Protein AF-A0A2H5XQM0-F1 (afdb_monomer_lite)

Sequence (164 aa):
MVNYDRLIVSHNEKFFNDANIVGIYPIQNFANEIFTIVLNASFNMIYWELFGISNLGEGAIKQNPIYFKNFMIFDISKLNHKERTSITEIFNKISKREINSIFTELGFDPSKPIGDQEPNPLPDRKALDDIVFDALGLTEEERKEVYWAVAELVKTRLEKARSV

Radius of gyration: 15.84 Å; chains: 1; bounding box: 42×35×46 Å

Foldseek 3Di:
DDQFWQDAQDQDDDDDDDPQDDDDDDPDPPPDPLQRLQCSALLVLLLQLVQWDQPPFQLDTGDDPVSVVVGDGQDCVLDDPVLSVQSVVLVVVVVPDDTGGLCQQQVHDLVDQLVVDFTDGDPSNCSSNVSRCVSVVDDPVVSRVSSSSSSVSSSVSNVVSVVD

pLDDT: mean 90.15, std 8.44, range [55.47, 98.31]

Secondary structure (DSSP, 8-state):
-BSSBPP-----SSSPPPTTS-----SSTT-SHHHHHHTTSHHHHHHHHHHSB--SSTT-BB--HHHHTTPPPP-GGG--HHHHHHHHHHHHHHTTSPPPBHHHHHT--TTS-STTS-----HHHHHHHHHHHHHHT--HHHHHHHHHHHHHHHHHHHHHHH--

Structure (mmCIF, N/CA/C/O backbone):
data_AF-A0A2H5XQM0-F1
#
_entry.id   AF-A0A2H5XQM0-F1
#
loop_
_atom_site.group_PDB
_atom_site.id
_atom_site.type_symbol
_atom_site.label_atom_id
_atom_site.label_alt_id
_atom_site.label_comp_id
_atom_site.label_asym_id
_atom_site.label_entity_id
_atom_site.label_seq_id
_atom_site.pdbx_PDB_ins_code
_atom_site.Cartn_x
_atom_site.Cartn_y
_atom_site.Cartn_z
_atom_site.occupancy
_atom_site.B_iso_or_equiv
_atom_site.auth_seq_id
_atom_site.auth_comp_id
_atom_site.auth_asym_id
_atom_site.auth_atom_id
_atom_si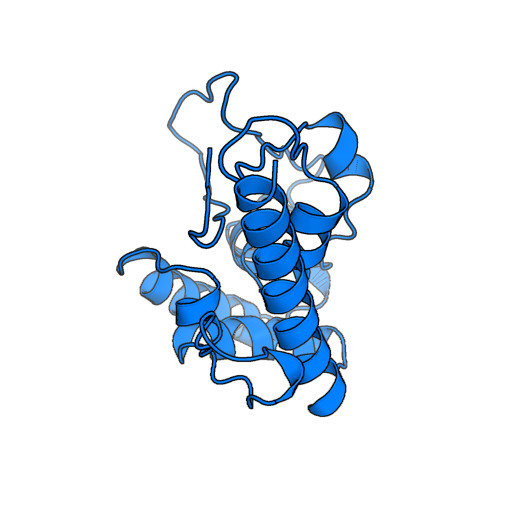te.pdbx_PDB_model_num
ATOM 1 N N . MET A 1 1 ? 2.389 12.367 10.183 1.00 55.47 1 MET A N 1
ATOM 2 C CA . MET A 1 1 ? 1.493 11.602 11.073 1.00 55.47 1 MET A CA 1
ATOM 3 C C . MET A 1 1 ? 0.254 11.319 10.258 1.00 55.47 1 MET A C 1
ATOM 5 O O . MET A 1 1 ? -0.254 12.264 9.671 1.00 55.47 1 MET A O 1
ATOM 9 N N . VAL A 1 2 ? -0.131 10.057 10.100 1.00 59.94 2 VAL A N 1
ATOM 10 C CA . VAL A 1 2 ? -1.237 9.684 9.211 1.00 59.94 2 VAL A CA 1
ATOM 11 C C . VAL A 1 2 ? -2.201 8.815 9.996 1.00 59.94 2 VAL A C 1
ATOM 13 O O . VAL A 1 2 ? -1.791 7.792 10.543 1.00 59.94 2 VAL A O 1
ATOM 16 N N . ASN A 1 3 ? -3.454 9.259 10.087 1.00 70.06 3 ASN A N 1
ATOM 17 C CA . ASN A 1 3 ? -4.466 8.582 10.892 1.00 70.06 3 ASN A CA 1
ATOM 18 C C . ASN A 1 3 ? -5.184 7.512 10.057 1.00 70.06 3 ASN A C 1
ATOM 20 O O . ASN A 1 3 ? -5.335 6.388 10.525 1.00 70.06 3 ASN A O 1
ATOM 24 N N . TYR A 1 4 ? -5.546 7.806 8.804 1.00 80.88 4 TYR A N 1
ATOM 25 C CA . TYR A 1 4 ? -6.212 6.841 7.913 1.00 80.88 4 TYR A CA 1
ATOM 26 C C . TYR A 1 4 ? -5.886 6.998 6.419 1.00 80.88 4 TYR A C 1
ATOM 28 O O . TYR A 1 4 ? -6.315 6.154 5.629 1.00 80.88 4 TYR A O 1
ATOM 36 N N . ASP A 1 5 ? -5.148 8.036 6.013 1.00 88.06 5 ASP A N 1
ATOM 37 C CA . ASP A 1 5 ? -4.730 8.182 4.615 1.00 88.06 5 ASP A CA 1
ATOM 38 C C . ASP A 1 5 ? -3.763 7.070 4.221 1.00 88.06 5 ASP A C 1
ATOM 40 O O . ASP A 1 5 ? -2.994 6.547 5.036 1.00 88.06 5 ASP A O 1
ATOM 44 N N . ARG A 1 6 ? -3.787 6.694 2.945 1.00 88.75 6 ARG A N 1
ATOM 45 C CA . ARG A 1 6 ? -2.793 5.762 2.429 1.00 88.75 6 ARG A CA 1
ATOM 46 C C . ARG A 1 6 ? -1.409 6.404 2.484 1.00 88.75 6 ARG A C 1
ATOM 48 O O . ARG A 1 6 ? -1.189 7.489 1.954 1.00 88.75 6 ARG A O 1
ATOM 55 N N . LEU A 1 7 ? -0.468 5.706 3.110 1.00 83.50 7 LEU A N 1
ATOM 56 C CA . LEU A 1 7 ? 0.929 6.126 3.148 1.00 83.50 7 LEU A CA 1
ATOM 57 C C . LEU A 1 7 ? 1.541 6.067 1.746 1.00 83.50 7 LEU A C 1
ATOM 59 O O . LEU A 1 7 ? 1.189 5.209 0.935 1.00 83.50 7 LEU A O 1
ATOM 63 N N . ILE A 1 8 ? 2.461 6.993 1.475 1.00 88.75 8 ILE A N 1
ATOM 64 C CA . ILE A 1 8 ? 3.090 7.153 0.164 1.00 88.75 8 ILE A CA 1
ATOM 65 C C . ILE A 1 8 ? 4.598 7.157 0.306 1.00 88.75 8 ILE A C 1
ATOM 67 O O . ILE A 1 8 ? 5.156 7.751 1.230 1.00 88.75 8 ILE A O 1
ATOM 71 N N . VAL A 1 9 ? 5.244 6.529 -0.669 1.00 89.88 9 VAL A N 1
ATOM 72 C CA . VAL A 1 9 ? 6.680 6.642 -0.890 1.00 89.88 9 VAL A CA 1
ATOM 73 C C . VAL A 1 9 ? 6.906 7.477 -2.144 1.00 89.88 9 VAL A C 1
ATOM 75 O O . VAL A 1 9 ? 6.395 7.165 -3.217 1.00 89.88 9 VAL A O 1
ATOM 78 N N . SER A 1 10 ? 7.660 8.563 -2.012 1.00 89.06 10 SER A N 1
ATOM 79 C CA . SER A 1 10 ? 7.959 9.487 -3.107 1.00 89.06 10 SER A CA 1
ATOM 80 C C . SER A 1 10 ? 9.451 9.525 -3.399 1.00 89.06 10 SER A C 1
ATOM 82 O O . SER A 1 10 ? 10.269 9.467 -2.481 1.00 89.06 10 SER A O 1
ATOM 84 N N . HIS A 1 11 ? 9.800 9.698 -4.672 1.00 88.19 11 HIS A N 1
ATOM 85 C CA . HIS A 1 11 ? 11.187 9.880 -5.087 1.00 88.19 11 HIS A CA 1
ATOM 86 C C . HIS A 1 11 ? 11.626 11.309 -4.764 1.00 88.19 11 HIS A C 1
ATOM 88 O O . HIS A 1 11 ? 10.954 12.262 -5.161 1.00 88.19 11 HIS A O 1
ATOM 94 N N . ASN A 1 12 ? 12.732 11.469 -4.036 1.00 86.81 12 ASN A N 1
ATOM 95 C CA . ASN A 1 12 ? 13.252 12.778 -3.645 1.00 86.81 12 ASN A CA 1
ATOM 96 C C . ASN A 1 12 ? 14.703 12.955 -4.110 1.00 86.81 12 ASN A C 1
ATOM 98 O O . ASN A 1 12 ? 15.602 12.294 -3.601 1.00 86.81 12 ASN A O 1
ATOM 102 N N . GLU A 1 13 ? 14.923 13.895 -5.030 1.00 83.38 13 GLU A N 1
ATOM 103 C CA . GLU A 1 13 ? 16.260 14.254 -5.535 1.00 83.38 13 GLU A CA 1
ATOM 104 C C . GLU A 1 13 ? 16.684 15.684 -5.183 1.00 83.38 13 GLU A C 1
ATOM 106 O O . GLU A 1 13 ? 17.855 16.032 -5.317 1.00 83.38 13 GLU A O 1
ATOM 111 N N . LYS A 1 14 ? 15.737 16.544 -4.788 1.00 86.69 14 LYS A N 1
ATOM 112 C CA . LYS A 1 14 ? 15.938 18.006 -4.769 1.00 86.69 14 LYS A CA 1
ATOM 113 C C . LYS A 1 14 ? 15.684 18.654 -3.419 1.00 86.69 14 LYS A C 1
ATOM 115 O O . LYS A 1 14 ? 16.127 19.779 -3.205 1.00 86.69 14 LYS A O 1
ATOM 120 N N . PHE A 1 15 ? 14.954 17.986 -2.533 1.00 87.88 15 PHE A N 1
ATOM 121 C CA . PHE A 1 15 ? 14.504 18.577 -1.283 1.00 87.88 15 PHE A CA 1
ATOM 122 C C . PHE A 1 15 ? 15.278 18.003 -0.103 1.00 87.88 15 PHE A C 1
ATOM 124 O O . PHE A 1 15 ? 15.596 16.813 -0.058 1.00 87.88 15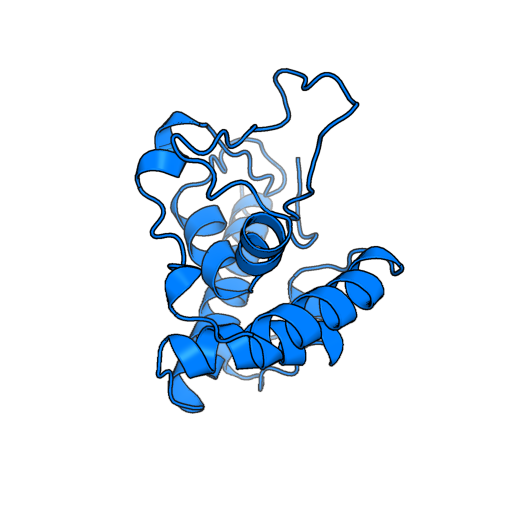 PHE A O 1
ATOM 131 N N . PHE A 1 16 ? 15.568 18.856 0.875 1.00 88.75 16 PHE A N 1
ATOM 132 C CA . PHE A 1 16 ? 16.143 18.403 2.132 1.00 88.75 16 PHE A CA 1
ATOM 133 C C . PHE A 1 16 ? 15.112 17.596 2.914 1.00 88.75 16 PHE A C 1
ATOM 135 O O . PHE A 1 16 ? 13.946 17.976 2.999 1.00 88.75 16 PHE A O 1
ATOM 142 N N . ASN A 1 17 ? 15.565 16.477 3.472 1.00 86.81 17 ASN A N 1
ATOM 143 C CA . ASN A 1 17 ? 14.740 15.621 4.303 1.00 86.81 17 ASN A CA 1
ATOM 144 C C . ASN A 1 17 ? 14.801 16.093 5.763 1.00 86.81 17 ASN A C 1
ATOM 146 O O . ASN A 1 17 ? 15.898 16.292 6.287 1.00 86.81 17 ASN A O 1
ATOM 150 N N . ASP A 1 18 ? 13.652 16.257 6.420 1.00 86.19 18 ASP A N 1
ATOM 151 C CA . ASP A 1 18 ? 13.588 16.579 7.849 1.00 86.19 18 ASP A CA 1
ATOM 152 C C . ASP A 1 18 ? 13.438 15.314 8.719 1.00 86.19 18 ASP A C 1
ATOM 154 O O . ASP A 1 18 ? 13.202 14.213 8.224 1.00 86.19 18 ASP A O 1
ATOM 158 N N . ALA A 1 19 ? 13.579 15.456 10.040 1.00 82.81 19 ALA A N 1
ATOM 159 C CA . ALA A 1 19 ? 13.563 14.332 10.983 1.00 82.81 19 ALA A CA 1
ATOM 160 C C . ALA A 1 19 ? 12.203 13.602 11.106 1.00 82.81 19 ALA A C 1
ATOM 162 O O . ALA A 1 19 ? 12.118 12.562 11.767 1.00 82.81 19 ALA A O 1
ATOM 163 N N . ASN A 1 20 ? 11.132 14.130 10.512 1.00 81.44 20 ASN A N 1
ATOM 164 C CA . ASN A 1 20 ? 9.797 13.532 10.506 1.00 81.44 20 ASN A CA 1
ATOM 165 C C . ASN A 1 20 ? 9.508 12.687 9.264 1.00 81.44 20 ASN A C 1
ATOM 167 O O . ASN A 1 20 ? 8.505 11.969 9.257 1.00 81.44 20 ASN A O 1
ATOM 171 N N . ILE A 1 21 ? 10.377 12.731 8.255 1.00 85.12 21 ILE A N 1
ATOM 172 C CA . ILE A 1 21 ? 10.264 11.934 7.037 1.00 85.12 21 ILE A CA 1
ATOM 173 C C . ILE A 1 21 ? 11.394 10.904 7.026 1.00 85.12 21 ILE A C 1
ATOM 175 O O . ILE A 1 21 ? 12.576 11.218 7.185 1.00 85.12 21 ILE A O 1
ATOM 179 N N . VAL A 1 22 ? 11.038 9.637 6.830 1.00 85.62 22 VAL A N 1
ATOM 180 C CA . VAL A 1 22 ? 12.032 8.567 6.747 1.00 85.62 22 VAL A CA 1
ATOM 181 C C . VAL A 1 22 ? 12.558 8.472 5.319 1.00 85.62 22 VAL A C 1
ATOM 183 O O . VAL A 1 22 ? 11.807 8.177 4.395 1.00 85.62 22 VAL A O 1
ATOM 186 N N . GLY A 1 23 ? 13.859 8.714 5.153 1.00 87.12 23 GLY A N 1
ATOM 187 C CA . GLY A 1 23 ? 14.557 8.526 3.885 1.00 87.12 23 GLY A CA 1
ATOM 188 C C . GLY A 1 23 ? 15.062 7.093 3.731 1.00 87.12 23 GLY A C 1
ATOM 189 O O . GLY A 1 23 ? 15.664 6.541 4.654 1.00 87.12 23 GLY A O 1
ATOM 190 N N . ILE A 1 24 ? 14.847 6.508 2.554 1.00 83.50 24 ILE A N 1
ATOM 191 C CA . ILE A 1 24 ? 15.416 5.217 2.162 1.00 83.50 24 ILE A CA 1
ATOM 192 C C . ILE A 1 24 ? 16.535 5.498 1.159 1.00 83.50 24 ILE A C 1
ATOM 194 O O . ILE A 1 24 ? 16.287 6.076 0.104 1.00 83.50 24 ILE A O 1
ATOM 198 N N . TYR A 1 25 ? 17.760 5.086 1.490 1.00 82.56 25 TYR A N 1
ATOM 199 C CA . TYR A 1 25 ? 18.942 5.257 0.641 1.00 82.56 25 TYR A CA 1
ATOM 200 C C . TYR A 1 25 ? 19.450 3.880 0.200 1.00 82.56 25 TYR A C 1
ATOM 202 O O . TYR A 1 25 ? 20.063 3.172 1.006 1.00 82.56 25 TYR A O 1
ATOM 210 N N . PRO A 1 26 ? 19.177 3.456 -1.046 1.00 76.62 26 PRO A N 1
ATOM 211 C CA . PRO A 1 26 ? 19.653 2.174 -1.548 1.00 76.62 26 PRO A CA 1
ATOM 212 C C . PRO A 1 26 ? 21.187 2.131 -1.585 1.00 76.62 26 PRO A C 1
ATOM 214 O O . PRO A 1 26 ? 21.833 3.072 -2.036 1.00 76.62 26 PRO A O 1
ATOM 217 N N . ILE A 1 27 ? 21.776 1.020 -1.130 1.00 73.06 27 ILE A N 1
ATOM 218 C CA . ILE A 1 27 ? 23.242 0.826 -1.079 1.00 73.06 27 ILE A CA 1
ATOM 219 C C . ILE A 1 27 ? 23.838 0.610 -2.490 1.00 73.06 27 ILE A C 1
ATOM 221 O O . ILE A 1 27 ? 25.038 0.761 -2.696 1.00 73.06 27 ILE A O 1
ATOM 225 N N . GLN A 1 28 ? 23.006 0.275 -3.480 1.00 68.19 28 GLN A N 1
ATOM 226 C CA . GLN A 1 28 ? 23.401 0.036 -4.872 1.00 68.19 28 GLN A CA 1
ATOM 227 C C . GLN A 1 28 ? 22.697 1.018 -5.823 1.00 68.19 28 GLN A C 1
ATOM 229 O O . GLN A 1 28 ? 21.682 1.611 -5.462 1.00 68.19 28 GLN A O 1
ATOM 234 N N . ASN A 1 29 ? 23.144 1.087 -7.087 1.00 59.19 29 ASN A N 1
ATOM 235 C CA . ASN A 1 29 ? 22.516 1.853 -8.186 1.00 59.19 29 ASN A CA 1
ATOM 236 C C . ASN A 1 29 ? 21.097 1.358 -8.585 1.00 59.19 29 ASN A C 1
ATOM 238 O O . ASN A 1 29 ? 20.599 1.652 -9.668 1.00 59.19 29 ASN A O 1
ATOM 242 N N . PHE A 1 30 ? 20.444 0.597 -7.704 1.00 56.72 30 PHE A N 1
ATOM 243 C CA . PHE A 1 30 ? 19.043 0.178 -7.761 1.00 56.72 30 PHE A CA 1
ATOM 244 C C . PHE A 1 30 ? 18.072 1.312 -7.392 1.00 56.72 30 PHE A C 1
ATOM 246 O O . PHE A 1 30 ? 16.862 1.126 -7.488 1.00 56.72 30 PHE A O 1
ATOM 253 N N . ALA A 1 31 ? 18.587 2.479 -6.984 1.00 58.50 31 ALA A N 1
ATOM 254 C CA . ALA A 1 31 ? 17.822 3.698 -6.741 1.00 58.50 31 ALA A CA 1
ATOM 255 C C . ALA A 1 31 ? 17.302 4.297 -8.061 1.00 58.50 31 ALA A C 1
ATOM 257 O O . ALA A 1 31 ? 17.783 5.326 -8.528 1.00 58.50 31 ALA A O 1
ATOM 258 N N . ASN A 1 32 ? 16.341 3.626 -8.689 1.00 74.75 32 ASN A N 1
ATOM 259 C CA . ASN A 1 32 ? 15.596 4.167 -9.815 1.00 74.75 32 ASN A CA 1
ATOM 260 C C . ASN A 1 32 ? 14.131 4.386 -9.429 1.00 74.75 32 ASN A C 1
ATOM 262 O O . ASN A 1 32 ? 13.640 3.869 -8.427 1.00 74.75 32 ASN A O 1
ATOM 266 N N . GLU A 1 33 ? 13.431 5.152 -10.257 1.00 85.75 33 GLU A N 1
ATOM 267 C CA . GLU A 1 33 ? 12.010 5.464 -10.095 1.00 85.75 33 GLU A CA 1
ATOM 268 C C . GLU A 1 33 ? 11.155 4.210 -9.830 1.00 85.75 33 GLU A C 1
ATOM 270 O O . GLU A 1 33 ? 10.258 4.238 -8.993 1.00 85.75 33 GLU A O 1
ATOM 275 N N . ILE A 1 34 ? 11.493 3.073 -10.451 1.00 90.00 34 ILE A N 1
ATOM 276 C CA . ILE A 1 34 ? 10.779 1.800 -10.276 1.00 90.00 34 ILE A CA 1
ATOM 277 C C . ILE A 1 34 ? 10.809 1.323 -8.823 1.00 90.00 34 ILE A C 1
ATOM 279 O O . ILE A 1 34 ? 9.782 0.870 -8.322 1.00 90.00 34 ILE A O 1
ATOM 283 N N . PHE A 1 35 ? 11.948 1.441 -8.133 1.00 89.56 35 PHE A N 1
ATOM 284 C CA . PHE A 1 35 ? 12.057 1.073 -6.720 1.00 89.56 35 PHE A CA 1
ATOM 285 C C . PHE A 1 35 ? 11.082 1.875 -5.850 1.00 89.56 35 PHE A C 1
ATOM 287 O O . PHE A 1 35 ? 10.358 1.308 -5.036 1.00 89.56 35 PHE A O 1
ATOM 294 N N . THR A 1 36 ? 10.995 3.185 -6.074 1.00 90.56 36 THR A N 1
ATOM 295 C CA . THR A 1 36 ? 10.024 4.047 -5.390 1.00 90.56 36 THR A CA 1
ATOM 296 C C . THR A 1 36 ? 8.589 3.613 -5.692 1.00 90.56 36 THR A C 1
ATOM 298 O O . THR A 1 36 ? 7.758 3.543 -4.786 1.00 90.56 36 THR A O 1
ATOM 301 N N . ILE A 1 37 ? 8.280 3.292 -6.950 1.00 93.06 37 ILE A N 1
ATOM 302 C CA . ILE A 1 37 ? 6.918 2.923 -7.348 1.00 93.06 37 ILE A CA 1
ATOM 303 C C . ILE A 1 37 ? 6.479 1.616 -6.681 1.00 93.06 37 ILE A C 1
ATOM 305 O O . ILE A 1 37 ? 5.390 1.574 -6.110 1.00 93.06 37 ILE A O 1
ATOM 309 N N . VAL A 1 38 ? 7.317 0.572 -6.683 1.00 92.56 38 VAL A N 1
ATOM 310 C CA . VAL A 1 38 ? 6.940 -0.722 -6.080 1.00 92.56 38 VAL A CA 1
ATOM 311 C C . VAL A 1 38 ? 6.700 -0.615 -4.576 1.00 92.56 38 VAL A C 1
ATOM 313 O O . VAL A 1 38 ? 5.858 -1.335 -4.046 1.00 92.56 38 VAL A O 1
ATOM 316 N N . LEU A 1 39 ? 7.360 0.323 -3.888 1.00 91.81 39 LEU A N 1
ATOM 317 C CA . LEU A 1 39 ? 7.128 0.585 -2.464 1.00 91.81 39 LEU A CA 1
ATOM 318 C C . LEU A 1 39 ? 5.720 1.133 -2.166 1.00 91.81 39 LEU A C 1
ATOM 320 O O . LEU A 1 39 ? 5.280 1.075 -1.021 1.00 91.81 39 LEU A O 1
ATOM 324 N N . ASN A 1 40 ? 4.990 1.612 -3.179 1.00 93.75 40 ASN A N 1
ATOM 325 C CA . ASN A 1 40 ? 3.602 2.064 -3.048 1.00 93.75 40 ASN A CA 1
ATOM 326 C C . ASN A 1 40 ? 2.557 0.953 -3.263 1.00 93.75 40 ASN A C 1
ATOM 328 O O . ASN A 1 40 ? 1.359 1.217 -3.094 1.00 93.75 40 ASN A O 1
ATOM 332 N N . ALA A 1 41 ? 2.972 -0.266 -3.626 1.00 94.62 41 ALA A N 1
ATOM 333 C CA . ALA A 1 41 ? 2.074 -1.416 -3.728 1.00 94.62 41 ALA A CA 1
ATOM 334 C C . ALA A 1 41 ? 1.465 -1.769 -2.360 1.00 94.62 41 ALA A C 1
ATOM 336 O O . ALA A 1 41 ? 2.115 -1.631 -1.319 1.00 94.62 41 ALA A O 1
ATOM 337 N N . SER A 1 42 ? 0.216 -2.236 -2.359 1.00 94.38 42 SER A N 1
ATOM 338 C CA . SER A 1 42 ? -0.595 -2.451 -1.153 1.00 94.38 42 SER A CA 1
ATOM 339 C C . SER A 1 42 ? 0.019 -3.467 -0.194 1.00 94.38 42 SER A C 1
ATOM 341 O O . SER A 1 42 ? -0.102 -3.293 1.012 1.00 94.38 42 SER A O 1
ATOM 343 N N . PHE A 1 43 ? 0.760 -4.456 -0.698 1.00 90.31 43 PHE A N 1
ATOM 344 C CA . PHE A 1 43 ? 1.493 -5.411 0.140 1.00 90.31 43 PHE A CA 1
ATOM 345 C C . PHE A 1 43 ? 2.438 -4.731 1.136 1.00 90.31 43 PHE A C 1
ATOM 347 O O . PHE A 1 43 ? 2.490 -5.133 2.297 1.00 90.31 43 PHE A O 1
ATOM 354 N N . ASN A 1 44 ? 3.140 -3.665 0.725 1.00 89.62 44 ASN A N 1
ATOM 355 C CA . ASN A 1 44 ? 4.077 -3.004 1.628 1.00 89.62 44 ASN A CA 1
ATOM 356 C C . ASN A 1 44 ? 3.360 -2.474 2.864 1.00 89.62 44 ASN A C 1
ATOM 358 O O . ASN A 1 44 ? 3.919 -2.597 3.948 1.00 89.62 44 ASN A O 1
ATOM 362 N N . MET A 1 45 ? 2.126 -1.964 2.722 1.00 90.00 45 MET A N 1
ATOM 363 C CA . MET A 1 45 ? 1.323 -1.379 3.808 1.00 90.00 45 MET A CA 1
ATOM 364 C C . MET A 1 45 ? 1.172 -2.309 5.014 1.00 90.00 45 MET A C 1
ATOM 366 O O . MET A 1 45 ? 1.137 -1.816 6.138 1.00 90.00 45 MET A O 1
ATOM 370 N N . ILE A 1 46 ? 1.171 -3.631 4.807 1.00 91.31 46 ILE A N 1
ATOM 371 C CA . ILE A 1 46 ? 1.148 -4.616 5.897 1.00 91.31 46 ILE A CA 1
ATOM 372 C C . ILE A 1 46 ? 2.326 -4.379 6.847 1.00 91.31 46 ILE A C 1
ATOM 374 O O . ILE A 1 46 ? 2.142 -4.281 8.057 1.00 91.31 46 ILE A O 1
ATOM 378 N N . TYR A 1 47 ? 3.539 -4.219 6.315 1.00 89.56 47 TYR A N 1
ATOM 379 C CA . TYR A 1 47 ? 4.721 -3.973 7.137 1.00 89.56 47 TYR A CA 1
ATOM 380 C C . TYR A 1 47 ? 4.653 -2.640 7.875 1.00 89.56 47 TYR A C 1
ATOM 382 O O . TYR A 1 47 ? 5.084 -2.560 9.024 1.00 89.56 47 TYR A O 1
ATOM 390 N N . TRP A 1 48 ? 4.074 -1.609 7.256 1.00 87.38 48 TRP A N 1
ATOM 391 C CA . TRP A 1 48 ? 3.905 -0.313 7.914 1.00 87.38 48 TRP A CA 1
ATOM 392 C C . TRP A 1 48 ? 3.003 -0.423 9.138 1.00 87.38 48 TRP A C 1
ATOM 394 O O . TRP A 1 48 ? 3.330 0.173 10.162 1.00 87.38 48 TRP A O 1
ATOM 404 N N . GLU A 1 49 ? 1.918 -1.192 9.044 1.00 90.81 49 GLU A N 1
ATOM 405 C CA . GLU A 1 49 ? 0.993 -1.421 10.155 1.00 90.81 49 GLU A CA 1
ATOM 406 C C . GLU A 1 49 ? 1.566 -2.349 11.231 1.00 90.81 49 GLU A C 1
ATOM 408 O O . GLU A 1 49 ? 1.374 -2.097 12.418 1.00 90.81 49 GLU A O 1
ATOM 413 N N . LEU A 1 50 ? 2.313 -3.389 10.848 1.00 91.06 50 LEU A N 1
ATOM 414 C CA . LEU A 1 50 ? 2.909 -4.331 11.803 1.00 91.06 50 LEU A CA 1
ATOM 415 C C . LEU A 1 50 ? 4.073 -3.730 12.599 1.00 91.06 50 LEU A C 1
ATOM 417 O O . LEU A 1 50 ? 4.268 -4.070 13.765 1.00 91.06 50 LEU A O 1
ATOM 421 N N . PHE A 1 51 ? 4.869 -2.867 11.969 1.00 89.38 51 PHE A N 1
ATOM 422 C CA . PHE A 1 51 ? 6.121 -2.369 12.540 1.00 89.38 51 PHE A CA 1
ATOM 423 C C . PHE A 1 51 ? 6.106 -0.875 12.886 1.00 89.38 51 PHE A C 1
ATOM 425 O O . PHE A 1 51 ? 7.084 -0.358 13.433 1.00 89.38 51 PHE A O 1
ATOM 432 N N . GLY A 1 52 ? 5.026 -0.162 12.569 1.00 88.06 52 GLY A N 1
ATOM 433 C CA . GLY A 1 52 ? 4.902 1.254 12.878 1.00 88.06 52 GLY A CA 1
ATOM 434 C C . GLY A 1 52 ? 4.648 1.523 14.363 1.00 88.06 52 GLY A C 1
ATOM 435 O O . GLY A 1 52 ? 3.992 0.765 15.073 1.00 88.06 52 GLY A O 1
ATOM 436 N N . ILE A 1 53 ? 5.153 2.657 14.844 1.00 87.12 53 ILE A N 1
ATOM 437 C CA . ILE A 1 53 ? 4.917 3.146 16.203 1.00 87.12 53 ILE A CA 1
ATOM 438 C C . ILE A 1 53 ? 3.506 3.736 16.261 1.00 87.12 53 ILE A C 1
ATOM 440 O O . ILE A 1 53 ? 3.252 4.770 15.642 1.00 87.12 53 ILE A O 1
ATOM 444 N N . SER A 1 54 ? 2.612 3.100 17.018 1.00 86.62 54 SER A N 1
ATOM 445 C CA . SER A 1 54 ? 1.186 3.454 17.092 1.00 86.62 54 SER A CA 1
ATOM 446 C C . SER A 1 54 ? 0.746 4.081 18.427 1.00 86.62 54 SER A C 1
ATOM 448 O O . SER A 1 54 ? -0.445 4.264 18.661 1.00 86.62 54 SER A O 1
ATOM 450 N N . ASN A 1 55 ? 1.673 4.383 19.344 1.00 84.50 55 ASN A N 1
ATOM 451 C CA . ASN A 1 55 ? 1.374 4.930 20.679 1.00 84.50 55 ASN A CA 1
ATOM 452 C C . ASN A 1 55 ? 1.317 6.472 20.716 1.00 84.50 55 ASN A C 1
ATOM 454 O O . ASN A 1 55 ? 1.602 7.077 21.746 1.00 84.50 55 ASN A O 1
ATOM 458 N N . LEU A 1 56 ? 0.975 7.104 19.591 1.00 84.69 56 LEU A N 1
ATOM 459 C CA . LEU A 1 56 ? 1.022 8.560 19.409 1.00 84.69 56 LEU A CA 1
ATOM 460 C C . LEU A 1 56 ? -0.333 9.262 19.614 1.00 84.69 56 LEU A C 1
ATOM 462 O O . LEU A 1 56 ? -0.412 10.474 19.435 1.00 84.69 56 LEU A O 1
ATOM 466 N N . GLY A 1 57 ? -1.371 8.517 20.009 1.00 84.75 57 GLY A N 1
ATOM 467 C CA . GLY A 1 57 ? -2.748 9.014 20.108 1.00 84.75 57 GLY A CA 1
ATOM 468 C C . GLY A 1 57 ? -3.472 9.024 18.759 1.00 84.75 57 GLY A C 1
ATOM 469 O O . GLY A 1 57 ? -2.848 8.853 17.717 1.00 84.75 57 GLY A O 1
ATOM 470 N N . GLU A 1 58 ? -4.803 9.150 18.780 1.00 84.25 58 GLU A N 1
ATOM 471 C CA . GLU A 1 58 ? -5.681 9.299 17.593 1.00 84.25 58 GLU A CA 1
ATOM 472 C C . GLU A 1 58 ? -5.551 8.231 16.484 1.00 84.25 58 GLU A C 1
ATOM 474 O O . GLU A 1 58 ? -6.054 8.397 15.373 1.00 84.25 58 GLU A O 1
ATOM 479 N N . GLY A 1 59 ? -4.883 7.112 16.763 1.00 86.44 59 GLY A N 1
ATOM 480 C CA . GLY A 1 59 ? -4.600 6.081 15.767 1.00 86.44 59 GLY A CA 1
ATOM 481 C C . GLY A 1 59 ? -3.492 6.495 14.802 1.00 86.44 59 GLY A C 1
ATOM 482 O O . GLY A 1 59 ? -3.362 5.898 13.736 1.00 86.44 59 GLY A O 1
ATOM 483 N N . ALA A 1 60 ? -2.694 7.494 15.173 1.00 88.88 60 ALA A N 1
ATOM 484 C CA . ALA A 1 60 ? -1.520 7.915 14.443 1.00 88.88 60 ALA A CA 1
ATOM 485 C C . ALA A 1 60 ? -0.465 6.810 14.403 1.00 88.88 60 ALA A C 1
ATOM 487 O O . ALA A 1 60 ? -0.118 6.214 15.428 1.00 88.88 60 ALA A O 1
ATOM 488 N N . ILE A 1 61 ? 0.117 6.617 13.221 1.00 88.31 61 ILE A N 1
ATOM 489 C CA . ILE A 1 61 ? 1.288 5.766 13.036 1.00 88.31 61 ILE A CA 1
ATOM 490 C C . ILE A 1 61 ? 2.492 6.593 12.594 1.00 88.31 61 ILE A C 1
ATOM 492 O O . ILE A 1 61 ? 2.393 7.503 11.760 1.00 88.31 61 ILE A O 1
ATOM 496 N N . LYS A 1 62 ? 3.654 6.285 13.168 1.00 87.25 62 LYS A N 1
ATOM 497 C CA . LYS A 1 62 ? 4.943 6.848 12.763 1.00 87.25 62 LYS A CA 1
ATOM 498 C C . LYS A 1 62 ? 5.915 5.727 12.464 1.00 87.25 62 LYS A C 1
ATOM 500 O O . LYS A 1 62 ? 6.035 4.775 13.227 1.00 87.25 62 LYS A O 1
ATOM 505 N N . GLN A 1 63 ? 6.672 5.889 11.390 1.00 83.38 63 GLN A N 1
ATOM 506 C CA . GLN A 1 63 ? 7.758 4.971 11.105 1.00 83.38 63 GLN A CA 1
ATOM 507 C C . GLN A 1 63 ? 9.068 5.407 11.741 1.00 83.38 63 GLN A C 1
ATOM 509 O O . GLN A 1 63 ? 9.351 6.598 11.894 1.00 83.38 63 GLN A O 1
ATOM 514 N N . ASN A 1 64 ? 9.888 4.416 12.067 1.00 84.19 64 ASN A N 1
ATOM 515 C CA . ASN A 1 64 ? 11.243 4.611 12.550 1.00 84.19 64 ASN A CA 1
ATOM 516 C C . ASN A 1 64 ? 12.210 3.830 11.644 1.00 84.19 64 ASN A C 1
ATOM 518 O O . ASN A 1 64 ? 11.956 2.650 11.392 1.00 84.19 64 ASN A O 1
ATOM 522 N N . PRO A 1 65 ? 13.325 4.438 11.188 1.00 83.00 65 PRO A N 1
ATOM 523 C CA . PRO A 1 65 ? 14.332 3.763 10.365 1.00 83.00 65 PRO A CA 1
ATOM 524 C C . PRO A 1 65 ? 14.821 2.417 10.920 1.00 83.00 65 PRO A C 1
ATOM 526 O O . PRO A 1 65 ? 15.205 1.540 10.150 1.00 83.00 65 PRO A O 1
ATOM 529 N N . ILE A 1 66 ? 14.802 2.229 12.245 1.00 82.81 66 ILE A N 1
ATOM 530 C CA . ILE A 1 66 ? 15.197 0.969 12.889 1.00 82.81 66 ILE A CA 1
ATOM 531 C C . ILE A 1 66 ? 14.302 -0.191 12.431 1.00 82.81 66 ILE A C 1
ATOM 533 O O . ILE A 1 66 ? 14.814 -1.284 12.196 1.00 82.81 66 ILE A O 1
ATOM 537 N N . TYR A 1 67 ? 13.000 0.042 12.252 1.00 80.31 67 TYR A N 1
ATOM 538 C CA . TYR A 1 67 ? 12.046 -1.008 11.894 1.00 80.31 67 TYR A CA 1
ATOM 539 C C . TYR A 1 67 ? 12.017 -1.329 10.398 1.00 80.31 67 TYR A C 1
ATOM 541 O O . TYR A 1 67 ? 11.752 -2.473 10.037 1.00 80.31 67 TYR A O 1
ATOM 549 N N . PHE A 1 68 ? 12.379 -0.375 9.533 1.00 79.00 68 PHE A N 1
ATOM 550 C CA . PHE A 1 68 ? 12.487 -0.605 8.084 1.00 79.00 68 PHE A CA 1
ATOM 551 C C . PHE A 1 68 ? 13.460 -1.730 7.724 1.00 79.00 68 PHE A C 1
ATOM 553 O O . PHE A 1 68 ? 13.304 -2.368 6.688 1.00 79.00 68 PHE A O 1
ATOM 560 N N . LYS A 1 69 ? 14.443 -2.016 8.585 1.00 78.69 69 LYS A N 1
ATOM 561 C CA . LYS A 1 69 ? 15.382 -3.130 8.385 1.00 78.69 69 LYS A CA 1
ATOM 562 C C . LYS A 1 69 ? 14.704 -4.502 8.364 1.00 78.69 69 LYS A C 1
ATOM 564 O O . LYS A 1 69 ? 15.296 -5.444 7.852 1.00 78.69 69 LYS A O 1
ATOM 569 N N . ASN A 1 70 ? 13.491 -4.607 8.906 1.00 81.31 70 ASN A N 1
ATOM 570 C CA . ASN A 1 70 ? 12.719 -5.846 8.947 1.00 81.31 70 ASN A CA 1
ATOM 571 C C . ASN A 1 70 ? 11.744 -5.979 7.767 1.00 81.31 70 ASN A C 1
ATOM 573 O O . ASN A 1 70 ? 11.058 -6.992 7.662 1.00 81.31 70 ASN A O 1
ATOM 577 N N . PHE A 1 71 ? 11.638 -4.961 6.908 1.00 87.00 71 PHE A N 1
ATOM 578 C CA . PHE A 1 71 ? 10.684 -4.974 5.806 1.00 87.00 71 PHE A CA 1
ATOM 579 C C . PHE A 1 71 ? 11.243 -5.856 4.699 1.00 87.00 71 PHE A C 1
ATOM 581 O O . PHE A 1 71 ? 12.379 -5.671 4.255 1.00 87.00 71 PHE A O 1
ATOM 588 N N . MET A 1 72 ? 10.433 -6.796 4.221 1.00 87.19 72 MET A N 1
ATOM 589 C CA . MET A 1 72 ? 10.755 -7.492 2.984 1.00 87.19 72 MET A CA 1
ATOM 590 C C . MET A 1 72 ? 10.301 -6.612 1.830 1.00 87.19 72 MET A C 1
ATOM 592 O O . MET A 1 72 ? 9.118 -6.306 1.696 1.00 87.19 72 MET A O 1
ATOM 596 N N . ILE A 1 73 ? 11.255 -6.184 1.013 1.00 85.75 73 ILE A N 1
ATOM 597 C CA . ILE A 1 73 ? 10.981 -5.331 -0.138 1.00 85.75 73 ILE A CA 1
ATOM 598 C C . ILE A 1 73 ? 10.957 -6.200 -1.388 1.00 85.75 73 ILE A C 1
ATOM 600 O O . ILE A 1 73 ? 11.783 -7.098 -1.556 1.00 85.75 73 ILE A O 1
ATOM 604 N N . PHE A 1 74 ? 10.004 -5.911 -2.269 1.00 88.94 74 PHE A N 1
ATOM 605 C CA . PHE A 1 74 ? 9.902 -6.557 -3.565 1.00 88.94 74 PHE A CA 1
ATOM 606 C C . PHE A 1 74 ? 11.187 -6.362 -4.387 1.00 88.94 74 PHE A C 1
ATOM 608 O O . PHE A 1 74 ? 11.670 -5.240 -4.568 1.00 88.94 74 PHE A O 1
ATOM 615 N N . ASP A 1 75 ? 11.732 -7.461 -4.908 1.00 88.81 75 ASP A N 1
ATOM 616 C CA . ASP A 1 75 ? 12.912 -7.423 -5.765 1.00 88.81 75 ASP A CA 1
ATOM 617 C C . ASP A 1 75 ? 12.536 -6.928 -7.166 1.00 88.81 75 ASP A C 1
ATOM 619 O O . ASP A 1 75 ? 11.999 -7.667 -7.994 1.00 88.81 75 ASP A O 1
ATOM 623 N N . ILE A 1 76 ? 12.878 -5.671 -7.460 1.00 90.56 76 ILE A N 1
ATOM 624 C CA . ILE A 1 76 ? 12.586 -5.053 -8.756 1.00 90.56 76 ILE A CA 1
ATOM 625 C C . ILE A 1 76 ? 13.231 -5.783 -9.934 1.00 90.56 76 ILE A C 1
ATOM 627 O O . ILE A 1 76 ? 12.825 -5.534 -11.066 1.00 90.56 76 ILE A O 1
ATOM 631 N N . SER A 1 77 ? 14.234 -6.646 -9.730 1.00 89.88 77 SER A N 1
ATOM 632 C CA . SER A 1 77 ? 14.839 -7.446 -10.804 1.00 89.88 77 SER A CA 1
ATOM 633 C C . SER A 1 77 ? 13.840 -8.412 -11.451 1.00 89.88 77 SER A C 1
ATOM 635 O O . SER A 1 77 ? 14.008 -8.770 -12.615 1.00 89.88 77 SER A O 1
ATOM 637 N N . LYS A 1 78 ? 12.760 -8.756 -10.736 1.00 91.62 78 LYS A N 1
ATOM 638 C CA . LYS A 1 78 ? 11.664 -9.607 -11.215 1.00 91.62 78 LYS A CA 1
ATOM 639 C C . LYS A 1 78 ? 10.812 -8.956 -12.300 1.00 91.62 78 LYS A C 1
ATOM 641 O O . LYS A 1 78 ? 10.132 -9.675 -13.020 1.00 91.62 78 LYS A O 1
ATOM 646 N N . LEU A 1 79 ? 10.877 -7.629 -12.443 1.00 92.69 79 LEU A N 1
ATOM 647 C CA . LEU A 1 79 ? 10.109 -6.909 -13.456 1.00 92.69 79 LEU A CA 1
ATOM 648 C C . LEU A 1 79 ? 10.850 -6.850 -14.792 1.00 92.69 79 LEU A C 1
ATOM 650 O O . LEU A 1 79 ? 11.989 -6.362 -14.880 1.00 92.69 79 LEU A O 1
ATOM 654 N N . ASN A 1 80 ? 10.161 -7.263 -15.851 1.00 93.81 80 ASN A N 1
ATOM 655 C CA . ASN A 1 80 ? 10.609 -7.113 -17.228 1.00 93.81 80 ASN A CA 1
ATOM 656 C C . ASN A 1 80 ? 10.440 -5.663 -17.728 1.00 93.81 80 ASN A C 1
ATOM 658 O O . ASN A 1 80 ? 9.866 -4.800 -17.064 1.00 93.81 80 ASN A O 1
ATOM 662 N N . HIS A 1 81 ? 10.966 -5.368 -18.920 1.00 92.88 81 HIS A N 1
ATOM 663 C CA . HIS A 1 81 ? 10.928 -4.012 -19.480 1.00 92.88 81 HIS A CA 1
ATOM 664 C C . HIS A 1 81 ? 9.496 -3.474 -19.649 1.00 92.88 81 HIS A C 1
ATOM 666 O O . HIS A 1 81 ? 9.236 -2.315 -19.338 1.00 92.88 81 HIS A O 1
ATOM 672 N N . LYS A 1 82 ? 8.559 -4.306 -20.119 1.00 95.12 82 LYS A N 1
ATOM 673 C CA . LYS A 1 82 ? 7.164 -3.905 -20.349 1.00 95.12 82 LYS A CA 1
ATOM 674 C C . LYS A 1 82 ? 6.463 -3.558 -19.035 1.00 95.12 82 LYS A C 1
ATOM 676 O O . LYS A 1 82 ? 5.763 -2.548 -18.968 1.00 95.12 82 LYS A O 1
ATOM 681 N N . GLU A 1 83 ? 6.668 -4.364 -17.998 1.00 95.44 83 GLU A N 1
ATOM 682 C CA . GLU A 1 83 ? 6.134 -4.110 -16.655 1.00 95.44 83 GLU A CA 1
ATOM 683 C C . GLU A 1 83 ? 6.685 -2.811 -16.082 1.00 95.44 83 GLU A C 1
ATOM 685 O O . GLU A 1 83 ? 5.908 -1.987 -15.616 1.00 95.44 83 GLU A O 1
ATOM 690 N N . ARG A 1 84 ? 7.999 -2.573 -16.197 1.00 93.75 84 ARG A N 1
ATOM 691 C CA . ARG A 1 84 ? 8.626 -1.320 -15.743 1.00 93.75 84 ARG A CA 1
ATOM 692 C C . ARG A 1 84 ? 8.001 -0.096 -16.406 1.00 93.75 84 ARG A C 1
ATOM 694 O O . ARG A 1 84 ? 7.635 0.839 -15.706 1.00 93.75 84 ARG A O 1
ATOM 701 N N . THR A 1 85 ? 7.832 -0.116 -17.730 1.00 94.31 85 THR A N 1
ATOM 702 C CA . THR A 1 85 ? 7.165 0.978 -18.456 1.00 94.31 85 THR A CA 1
ATOM 703 C C . THR A 1 85 ? 5.726 1.175 -17.973 1.00 94.31 85 THR A C 1
ATOM 705 O O . THR A 1 85 ? 5.325 2.298 -17.677 1.00 94.31 85 THR A O 1
ATOM 708 N N . SER A 1 86 ? 4.972 0.082 -17.827 1.00 95.25 86 SER A N 1
ATOM 709 C CA . SER A 1 86 ? 3.567 0.125 -17.397 1.00 95.25 86 SER A CA 1
ATOM 710 C C . SER A 1 86 ? 3.422 0.706 -15.987 1.00 95.25 86 SER A C 1
ATOM 712 O O . SER A 1 86 ? 2.561 1.548 -15.740 1.00 95.25 86 SER A O 1
ATOM 714 N N . ILE A 1 87 ? 4.299 0.305 -15.063 1.00 94.69 87 ILE A N 1
ATOM 715 C CA . ILE A 1 87 ? 4.282 0.762 -13.672 1.00 94.69 87 ILE A CA 1
ATOM 716 C C . ILE A 1 87 ? 4.565 2.267 -13.568 1.00 94.69 87 ILE A C 1
ATOM 718 O O . ILE A 1 87 ? 3.902 2.959 -12.795 1.00 94.69 87 ILE A O 1
ATOM 722 N N . THR A 1 88 ? 5.474 2.802 -14.391 1.00 94.19 88 THR A N 1
ATOM 723 C CA . THR A 1 88 ? 5.742 4.247 -14.467 1.00 94.19 88 THR A CA 1
ATOM 724 C C . THR A 1 88 ? 4.518 5.023 -14.959 1.00 94.19 88 THR A C 1
ATOM 726 O O . THR A 1 88 ? 4.168 6.064 -14.401 1.00 94.19 8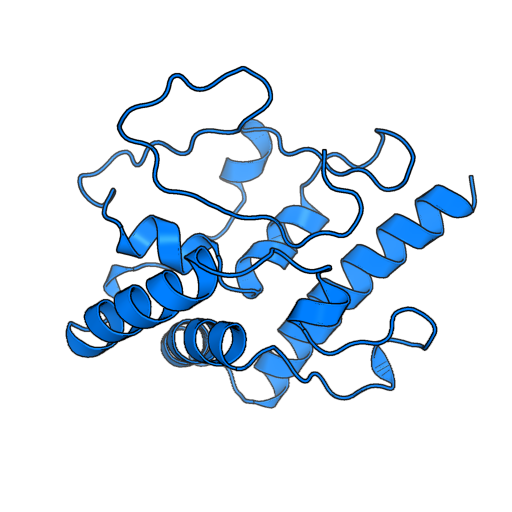8 THR A O 1
ATOM 729 N N . GLU A 1 89 ? 3.806 4.522 -15.970 1.00 94.75 89 GLU A N 1
ATOM 730 C CA . GLU A 1 89 ? 2.571 5.152 -16.460 1.00 94.75 89 GLU A CA 1
ATOM 731 C C . GLU A 1 89 ? 1.444 5.132 -15.420 1.00 94.75 89 GLU A C 1
ATOM 733 O O . GLU A 1 89 ? 0.726 6.124 -15.262 1.00 94.75 89 GLU A O 1
ATOM 738 N N . ILE A 1 90 ? 1.294 4.023 -14.692 1.00 95.31 90 ILE A N 1
ATOM 739 C CA . ILE A 1 90 ? 0.315 3.884 -13.607 1.00 95.31 90 ILE A CA 1
ATOM 740 C C . ILE A 1 90 ? 0.639 4.861 -12.478 1.00 95.31 90 ILE A C 1
ATOM 742 O O . ILE A 1 90 ? -0.239 5.604 -12.032 1.00 95.31 90 ILE A O 1
ATOM 746 N N . PHE A 1 91 ? 1.900 4.927 -12.052 1.00 93.69 91 PHE A N 1
ATOM 747 C CA . PHE A 1 91 ? 2.313 5.828 -10.983 1.00 93.69 91 PHE A CA 1
ATOM 748 C C . PHE A 1 91 ? 2.105 7.299 -11.344 1.00 93.69 91 PHE A C 1
ATOM 750 O O . PHE A 1 91 ? 1.673 8.079 -10.502 1.00 93.69 91 PHE A O 1
ATOM 757 N N . ASN A 1 92 ? 2.303 7.669 -12.611 1.00 92.94 92 ASN A N 1
ATOM 758 C CA . ASN A 1 92 ? 1.990 9.008 -13.112 1.00 92.94 92 ASN A CA 1
ATOM 759 C C . ASN A 1 92 ? 0.501 9.380 -13.018 1.00 92.94 92 ASN A C 1
ATOM 761 O O . ASN A 1 92 ? 0.175 10.567 -13.015 1.00 92.94 92 ASN A O 1
ATOM 765 N N . LYS A 1 93 ? -0.413 8.403 -12.992 1.00 93.81 93 LYS A N 1
ATOM 766 C CA . LYS A 1 93 ? -1.844 8.645 -12.746 1.00 93.81 93 LYS A CA 1
ATOM 767 C C . LYS A 1 93 ? -2.108 8.800 -11.252 1.00 93.81 93 LYS A C 1
ATOM 769 O O . LYS A 1 93 ? -2.740 9.773 -10.852 1.00 93.81 93 LYS A O 1
ATOM 774 N N . ILE A 1 94 ? -1.551 7.892 -10.448 1.00 93.81 94 ILE A N 1
ATOM 775 C CA . ILE A 1 94 ? -1.645 7.919 -8.983 1.00 93.81 94 ILE A CA 1
ATOM 776 C C . ILE A 1 94 ? -1.130 9.255 -8.429 1.00 93.81 94 ILE A C 1
ATOM 778 O O . ILE A 1 94 ? -1.776 9.855 -7.577 1.00 93.81 94 ILE A O 1
ATOM 782 N N . SER A 1 95 ? 0.004 9.751 -8.933 1.00 92.44 95 SER A N 1
ATOM 783 C CA . SER A 1 95 ? 0.654 10.974 -8.445 1.00 92.44 95 SER A CA 1
ATOM 784 C C . SER A 1 95 ? -0.101 12.267 -8.766 1.00 92.44 95 SER A C 1
ATOM 786 O O . SER A 1 95 ? 0.221 13.312 -8.206 1.00 92.44 95 SER A O 1
ATOM 788 N N . LYS A 1 96 ? -1.095 12.220 -9.663 1.00 93.75 96 LYS A N 1
ATOM 789 C CA . LYS A 1 96 ? -1.880 13.386 -10.105 1.00 93.75 96 LYS A CA 1
ATOM 790 C C . LYS A 1 96 ? -3.231 13.520 -9.413 1.00 93.75 96 LYS A C 1
ATOM 792 O O . LYS A 1 96 ? -3.938 14.490 -9.679 1.00 93.75 96 LYS A O 1
ATOM 797 N N . ARG A 1 97 ? -3.610 12.559 -8.574 1.00 94.06 97 ARG A N 1
ATOM 798 C CA . ARG A 1 97 ? -4.871 12.591 -7.833 1.00 94.06 97 ARG A CA 1
ATOM 799 C C . ARG A 1 97 ? -4.634 12.723 -6.339 1.00 94.06 97 ARG A C 1
ATOM 801 O O . ARG A 1 97 ? -3.535 12.493 -5.841 1.00 94.06 97 ARG A O 1
ATOM 808 N N . GLU A 1 98 ? -5.700 13.063 -5.632 1.00 93.56 98 GLU A N 1
ATOM 809 C CA . GLU A 1 98 ? -5.690 13.111 -4.179 1.00 93.56 98 GLU A CA 1
ATOM 810 C C . GLU A 1 98 ? -5.451 11.722 -3.575 1.00 93.56 98 GLU A C 1
ATOM 812 O O . GLU A 1 98 ? -5.821 10.675 -4.130 1.00 93.56 98 GLU A O 1
ATOM 817 N N . ILE A 1 99 ? -4.792 11.745 -2.420 1.00 92.50 99 ILE A N 1
ATOM 818 C CA . ILE A 1 99 ? -4.531 10.576 -1.594 1.00 92.50 99 ILE A CA 1
ATOM 819 C C . ILE A 1 99 ? -5.793 10.338 -0.783 1.00 92.50 99 ILE A C 1
ATOM 821 O O . ILE A 1 99 ? -6.200 11.209 -0.019 1.00 92.50 99 ILE A O 1
ATOM 825 N N . ASN A 1 100 ? -6.412 9.175 -0.957 1.00 94.62 100 ASN A N 1
ATOM 826 C CA . ASN A 1 100 ? -7.610 8.844 -0.202 1.00 94.62 100 ASN A CA 1
ATOM 827 C C . ASN A 1 100 ? -7.259 8.028 1.049 1.00 94.62 100 ASN A C 1
ATOM 829 O O . ASN A 1 100 ? -6.134 7.538 1.216 1.00 94.62 100 ASN A O 1
ATOM 833 N N . SER A 1 101 ? -8.262 7.833 1.908 1.00 95.06 101 SER A N 1
ATOM 834 C CA . SER A 1 101 ? -8.166 6.870 3.004 1.00 95.06 101 SER A CA 1
ATOM 835 C C . SER A 1 101 ? -7.791 5.484 2.478 1.00 95.06 101 SER A C 1
ATOM 837 O O . SER A 1 101 ? -8.177 5.116 1.366 1.00 95.06 101 SER A O 1
ATOM 839 N N . ILE A 1 102 ? -7.094 4.680 3.281 1.00 95.69 102 ILE A N 1
ATOM 840 C CA . ILE A 1 102 ? -6.770 3.303 2.890 1.00 95.69 102 ILE A CA 1
ATOM 841 C C . ILE A 1 102 ? -8.031 2.499 2.542 1.00 95.69 102 ILE A C 1
ATOM 843 O O . ILE A 1 102 ? -8.009 1.696 1.616 1.00 95.69 102 ILE A O 1
ATOM 847 N N . PHE A 1 103 ? -9.145 2.767 3.230 1.00 97.12 103 PHE A N 1
ATOM 848 C CA . PHE A 1 103 ? -10.422 2.111 2.980 1.00 97.12 103 PHE A CA 1
ATOM 849 C C . PHE A 1 103 ? -10.949 2.466 1.593 1.00 97.12 103 PHE A C 1
ATOM 851 O O . PHE A 1 103 ? -11.259 1.576 0.814 1.00 97.12 103 PHE A O 1
ATOM 858 N N . THR A 1 104 ? -10.951 3.748 1.230 1.00 97.44 104 THR A N 1
ATOM 859 C CA . THR A 1 104 ? -11.347 4.200 -0.111 1.00 97.44 104 THR A CA 1
ATOM 860 C C . THR A 1 104 ? -10.407 3.672 -1.196 1.00 97.44 104 THR A C 1
ATOM 862 O O . THR A 1 104 ? -10.870 3.249 -2.248 1.00 97.44 104 THR A O 1
ATOM 865 N N . GLU A 1 105 ? -9.095 3.667 -0.949 1.00 97.38 105 GLU A N 1
ATOM 866 C CA . GLU A 1 105 ? -8.086 3.159 -1.890 1.00 97.38 105 GLU A CA 1
ATOM 867 C C . GLU A 1 105 ? -8.266 1.663 -2.192 1.00 97.38 105 GLU A C 1
ATOM 869 O O . GLU A 1 105 ? -7.966 1.231 -3.306 1.00 97.38 105 GLU A O 1
ATOM 874 N N . LEU A 1 106 ? -8.756 0.890 -1.215 1.00 97.4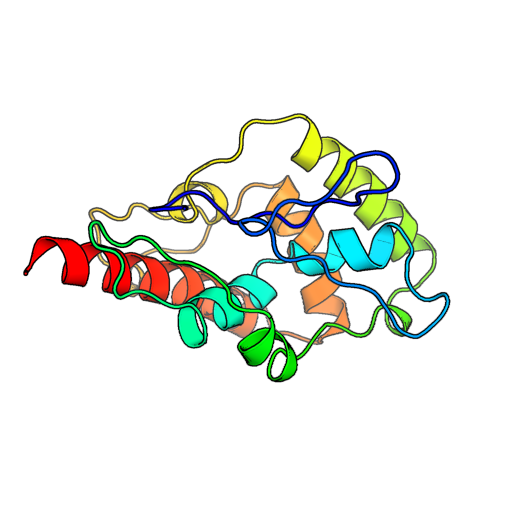4 106 LEU A N 1
ATOM 875 C CA . LEU A 1 106 ? -8.984 -0.556 -1.305 1.00 97.44 106 LEU A CA 1
ATOM 876 C C . LEU A 1 106 ? -10.461 -0.949 -1.530 1.00 97.44 106 LEU A C 1
ATOM 878 O O . LEU A 1 106 ? -10.754 -2.126 -1.728 1.00 97.44 106 LEU A O 1
ATOM 882 N N . GLY A 1 107 ? -11.383 0.017 -1.534 1.00 97.88 107 GLY A N 1
ATOM 883 C CA . GLY A 1 107 ? -12.810 -0.202 -1.790 1.00 97.88 107 GLY A CA 1
ATOM 884 C C . GLY A 1 107 ? -13.641 -0.689 -0.600 1.00 97.88 107 GLY A C 1
ATOM 885 O O . GLY A 1 107 ? -14.682 -1.301 -0.815 1.00 97.88 107 GLY A O 1
ATOM 886 N N . PHE A 1 108 ? -13.215 -0.424 0.635 1.00 98.31 108 PHE A N 1
ATOM 887 C CA . PHE A 1 108 ? -13.925 -0.820 1.853 1.00 98.31 108 PHE A CA 1
ATOM 888 C C . PHE A 1 108 ? -14.724 0.324 2.489 1.00 98.31 108 PHE A C 1
ATOM 890 O O . PHE A 1 108 ? -14.308 1.484 2.488 1.00 98.31 108 PHE A O 1
ATOM 897 N N . ASP A 1 109 ? -15.842 -0.031 3.120 1.00 97.19 109 ASP A N 1
ATOM 898 C CA . ASP A 1 109 ? -16.591 0.808 4.053 1.00 97.19 109 ASP A CA 1
ATOM 899 C C . ASP A 1 109 ? -16.182 0.454 5.499 1.00 97.19 109 ASP A C 1
ATOM 901 O O . ASP A 1 109 ? -16.535 -0.625 5.990 1.00 97.19 109 ASP A O 1
ATOM 905 N N . PRO A 1 110 ? -15.454 1.334 6.217 1.00 95.25 110 PRO A N 1
ATOM 906 C CA . PRO A 1 110 ? -14.974 1.037 7.565 1.00 95.25 110 PRO A CA 1
ATOM 907 C C . PRO A 1 110 ? -16.094 0.968 8.614 1.00 95.25 110 PRO A C 1
ATOM 909 O O . PRO A 1 110 ? -15.848 0.491 9.723 1.00 95.25 110 PRO A O 1
ATOM 912 N N . SER A 1 111 ? -17.317 1.418 8.297 1.00 95.12 111 SER A N 1
ATOM 913 C CA . SER A 1 111 ? -18.471 1.317 9.202 1.00 95.12 111 SER A CA 1
ATOM 914 C C . SER A 1 111 ? -19.039 -0.103 9.309 1.00 95.12 111 SER A C 1
ATOM 916 O O . SER A 1 111 ? -19.804 -0.396 10.228 1.00 95.12 111 SER A O 1
ATOM 918 N N . LYS A 1 112 ? -18.641 -0.997 8.400 1.00 95.88 112 LYS A N 1
ATOM 919 C CA . LYS A 1 112 ? -19.048 -2.405 8.356 1.00 95.88 112 LYS A CA 1
ATOM 920 C C . LYS A 1 112 ? -17.862 -3.318 8.679 1.00 95.88 112 LYS A C 1
ATOM 922 O O . LYS A 1 112 ? -16.711 -2.870 8.612 1.00 95.88 112 LYS A O 1
ATOM 927 N N . PRO A 1 113 ? -18.092 -4.586 9.058 1.00 96.94 113 PRO A N 1
ATOM 928 C CA . PRO A 1 113 ? -17.016 -5.571 9.149 1.00 96.94 113 PRO A CA 1
ATOM 929 C C . PRO A 1 113 ? -16.253 -5.656 7.818 1.00 96.94 113 PRO A C 1
ATOM 931 O O . PRO A 1 113 ? -16.872 -5.678 6.755 1.00 96.94 113 PRO A O 1
ATOM 934 N N . ILE A 1 114 ? -14.917 -5.637 7.856 1.00 97.81 114 ILE A N 1
ATOM 935 C CA . ILE A 1 114 ? -14.092 -5.655 6.634 1.00 97.81 114 ILE A CA 1
ATOM 936 C C . ILE A 1 114 ? -14.147 -7.034 5.974 1.00 97.81 114 ILE A C 1
ATOM 938 O O . ILE A 1 114 ? -14.288 -7.114 4.759 1.00 97.81 114 ILE A O 1
ATOM 942 N N . GLY A 1 115 ? -14.111 -8.106 6.773 1.00 94.38 115 GLY A N 1
ATOM 943 C CA . GLY A 1 115 ? -14.150 -9.488 6.279 1.00 94.38 115 GLY A CA 1
ATOM 944 C C . GLY A 1 115 ? -15.452 -9.893 5.575 1.00 94.38 115 GLY A C 1
ATOM 945 O O . GLY A 1 115 ? -15.456 -10.877 4.848 1.00 94.38 115 GLY A O 1
ATOM 946 N N . ASP A 1 116 ? -16.533 -9.123 5.738 1.00 96.44 116 ASP A N 1
ATOM 947 C CA . ASP A 1 116 ? -17.817 -9.368 5.059 1.00 96.44 116 ASP A CA 1
ATOM 948 C C . ASP A 1 116 ? -17.925 -8.633 3.706 1.00 96.44 116 ASP A C 1
ATOM 950 O O . ASP A 1 116 ? -18.954 -8.703 3.029 1.00 96.44 116 ASP A O 1
ATOM 954 N N . GLN A 1 117 ? -16.901 -7.865 3.325 1.00 98.00 117 GLN A N 1
ATOM 955 C CA . GLN A 1 117 ? -16.880 -7.045 2.116 1.00 98.00 117 GLN A CA 1
ATOM 956 C C . GLN A 1 117 ? -15.900 -7.610 1.094 1.00 98.00 117 G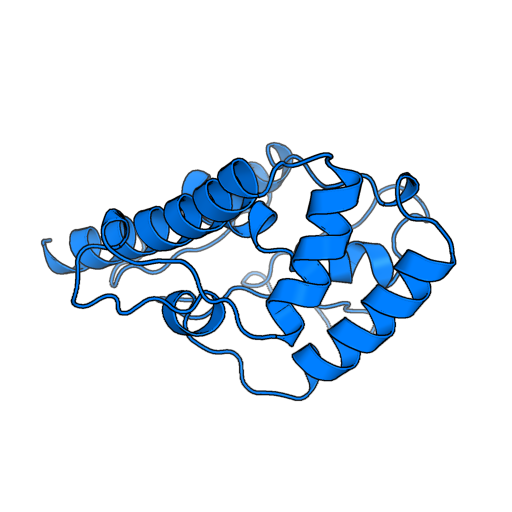LN A C 1
ATOM 958 O O . GLN A 1 117 ? -14.812 -8.059 1.442 1.00 98.00 117 GLN A O 1
ATOM 963 N N . GLU A 1 118 ? -16.242 -7.510 -0.187 1.00 97.88 118 GLU A N 1
ATOM 964 C CA . GLU A 1 118 ? -15.304 -7.823 -1.265 1.00 97.88 118 GLU A CA 1
ATOM 965 C C . GLU A 1 118 ? -14.376 -6.623 -1.529 1.00 97.88 118 GLU A C 1
ATOM 967 O O . GLU A 1 118 ? -14.880 -5.506 -1.699 1.00 97.88 118 GLU A O 1
ATOM 972 N N . PRO A 1 119 ? -13.044 -6.820 -1.597 1.00 97.75 119 PRO A N 1
ATOM 973 C CA . PRO A 1 119 ? -12.117 -5.750 -1.944 1.00 97.75 119 PRO A CA 1
ATOM 974 C C . PRO A 1 119 ? -12.412 -5.205 -3.344 1.00 97.75 119 PRO A C 1
ATOM 976 O O . PRO A 1 119 ? -12.574 -5.963 -4.302 1.00 97.75 119 PRO A O 1
ATOM 979 N N . ASN A 1 120 ? -12.419 -3.882 -3.484 1.00 98.00 120 ASN A N 1
ATOM 980 C CA . ASN A 1 120 ? -12.609 -3.209 -4.768 1.00 98.00 120 ASN A CA 1
ATOM 981 C C . ASN A 1 120 ? -11.637 -2.023 -4.892 1.00 98.00 120 ASN A C 1
ATOM 983 O O . ASN A 1 120 ? -12.064 -0.863 -4.846 1.00 98.00 120 ASN A O 1
ATOM 987 N N . PRO A 1 121 ? -10.321 -2.294 -4.981 1.00 98.06 121 PRO A N 1
ATOM 988 C CA . PRO A 1 121 ? -9.307 -1.250 -5.033 1.00 98.06 121 PRO A CA 1
ATOM 989 C C . PRO A 1 121 ? -9.516 -0.319 -6.226 1.00 98.06 121 PRO A C 1
ATOM 991 O O . PRO A 1 121 ? -9.983 -0.733 -7.290 1.00 98.06 121 PRO A O 1
ATOM 994 N N . LEU A 1 122 ? -9.113 0.944 -6.069 1.00 97.88 122 LEU A N 1
ATOM 995 C CA . LEU A 1 122 ? -9.178 1.911 -7.165 1.00 97.88 122 LEU A CA 1
ATOM 996 C C . LEU A 1 122 ? -8.425 1.378 -8.401 1.00 97.88 122 LEU A C 1
ATOM 998 O O . LEU A 1 122 ? -7.380 0.743 -8.242 1.00 97.88 122 LEU A O 1
ATOM 1002 N N . PRO A 1 123 ? -8.897 1.645 -9.637 1.00 97.44 123 PRO A N 1
ATOM 1003 C CA . PRO A 1 123 ? -8.354 0.994 -10.832 1.00 97.44 123 PRO A CA 1
ATOM 1004 C C . PRO A 1 123 ? -6.846 1.176 -11.031 1.00 97.44 123 PRO A C 1
ATOM 1006 O O . PRO A 1 123 ? -6.166 0.272 -11.508 1.00 97.44 123 PRO A O 1
ATOM 1009 N N . ASP A 1 124 ? -6.307 2.337 -10.659 1.00 96.44 124 ASP A N 1
ATOM 1010 C CA . ASP A 1 124 ? -4.874 2.615 -10.745 1.00 96.44 124 ASP A CA 1
ATOM 1011 C C . ASP A 1 124 ? -4.061 1.873 -9.674 1.00 96.44 124 ASP A C 1
ATOM 1013 O O . ASP A 1 124 ? -2.969 1.384 -9.964 1.00 96.44 124 ASP A O 1
ATOM 1017 N N . ARG A 1 125 ? -4.608 1.721 -8.464 1.00 95.56 125 ARG A N 1
ATOM 1018 C CA . ARG A 1 125 ? -4.030 0.892 -7.400 1.00 95.56 125 ARG A CA 1
ATOM 1019 C C . ARG A 1 125 ? -4.030 -0.569 -7.784 1.00 95.56 125 ARG A C 1
ATOM 1021 O O . ARG A 1 125 ? -2.978 -1.192 -7.707 1.00 95.56 125 ARG A O 1
ATOM 1028 N N . LYS A 1 126 ? -5.168 -1.078 -8.259 1.00 97.50 126 LYS A N 1
ATOM 1029 C CA . LYS A 1 126 ? -5.273 -2.460 -8.718 1.00 97.50 126 LYS A CA 1
ATOM 1030 C C . LYS A 1 126 ? -4.253 -2.74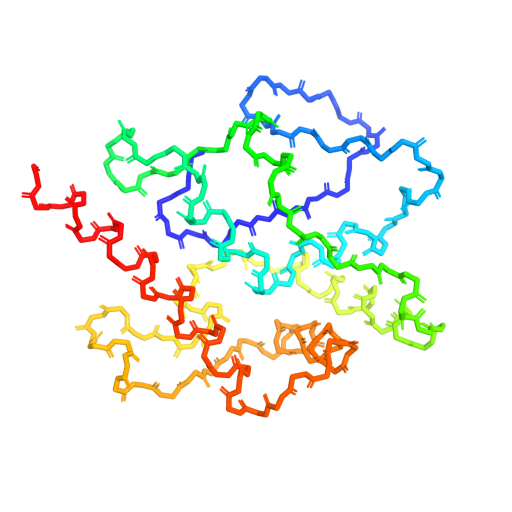3 -9.816 1.00 97.50 126 LYS A C 1
ATOM 1032 O O . LYS A 1 126 ? -3.562 -3.741 -9.740 1.00 97.50 126 LYS A O 1
ATOM 1037 N N . ALA A 1 127 ? -4.094 -1.839 -10.783 1.00 97.75 127 ALA A N 1
ATOM 1038 C CA . ALA A 1 127 ? -3.127 -2.024 -11.862 1.00 97.75 127 ALA A CA 1
ATOM 1039 C C . ALA A 1 127 ? -1.667 -2.092 -11.367 1.00 97.75 127 ALA A C 1
ATOM 1041 O O . ALA A 1 127 ? -0.883 -2.880 -11.891 1.00 97.75 127 ALA A O 1
ATOM 1042 N N . LEU A 1 128 ? -1.291 -1.274 -10.374 1.00 96.94 128 LEU A N 1
ATOM 1043 C CA . LEU A 1 128 ? 0.032 -1.350 -9.741 1.00 96.94 128 LEU A CA 1
ATOM 1044 C C . LEU A 1 128 ? 0.201 -2.670 -8.981 1.00 96.94 128 LEU A C 1
ATOM 1046 O O . LEU A 1 128 ? 1.220 -3.345 -9.126 1.00 96.94 128 LEU A O 1
ATOM 1050 N N . ASP A 1 129 ? -0.794 -3.011 -8.168 1.00 97.44 129 ASP A N 1
ATOM 1051 C CA . ASP A 1 129 ? -0.782 -4.204 -7.335 1.00 97.44 129 ASP A CA 1
ATOM 1052 C C . ASP A 1 129 ? -0.760 -5.477 -8.179 1.00 97.44 129 ASP A C 1
ATOM 1054 O O . ASP A 1 129 ? 0.042 -6.350 -7.886 1.00 97.44 129 ASP A O 1
ATOM 1058 N N . ASP A 1 130 ? -1.537 -5.558 -9.262 1.00 97.94 130 ASP A N 1
ATOM 1059 C CA . ASP A 1 130 ? -1.568 -6.702 -10.177 1.00 97.94 130 ASP A CA 1
ATOM 1060 C C . ASP A 1 130 ? -0.167 -7.006 -10.720 1.00 97.94 130 ASP A C 1
ATOM 1062 O O . ASP A 1 130 ? 0.271 -8.145 -10.642 1.00 97.94 130 ASP A O 1
ATOM 1066 N N . ILE A 1 131 ? 0.590 -5.995 -11.166 1.00 97.12 131 ILE A N 1
ATOM 1067 C CA . ILE A 1 131 ? 1.965 -6.194 -11.663 1.00 97.12 131 ILE A CA 1
ATOM 1068 C C . ILE A 1 131 ? 2.879 -6.765 -10.569 1.00 97.12 131 ILE A C 1
ATOM 1070 O O . ILE A 1 131 ? 3.686 -7.660 -10.827 1.00 97.12 131 ILE A O 1
ATOM 1074 N N . VAL A 1 132 ? 2.776 -6.250 -9.343 1.00 95.81 132 VAL A N 1
ATOM 1075 C CA . VAL A 1 132 ? 3.606 -6.714 -8.221 1.00 95.81 132 VAL A CA 1
ATOM 1076 C C . VAL A 1 132 ? 3.175 -8.108 -7.760 1.00 95.81 132 VAL A C 1
ATOM 1078 O O . VAL A 1 132 ? 4.022 -8.959 -7.502 1.00 95.81 132 VAL A O 1
ATOM 1081 N N . PHE A 1 133 ? 1.874 -8.362 -7.677 1.00 97.06 133 PHE A N 1
ATOM 1082 C CA . PHE A 1 133 ? 1.286 -9.616 -7.215 1.00 97.06 133 PHE A CA 1
ATOM 1083 C C . PHE A 1 133 ? 1.476 -10.741 -8.232 1.00 97.06 133 PHE A C 1
ATOM 1085 O O . PHE A 1 133 ? 1.808 -11.854 -7.829 1.00 97.06 133 PHE A O 1
ATOM 1092 N N . ASP A 1 134 ? 1.378 -10.446 -9.530 1.00 97.06 134 ASP A N 1
ATOM 1093 C CA . ASP A 1 134 ? 1.735 -11.362 -10.616 1.00 97.06 134 ASP A CA 1
ATOM 1094 C C . ASP A 1 134 ? 3.203 -11.788 -10.491 1.00 97.06 134 ASP A C 1
ATOM 1096 O O . ASP A 1 134 ? 3.517 -12.977 -10.523 1.00 97.06 134 ASP A O 1
ATOM 1100 N N . ALA A 1 135 ? 4.109 -10.828 -10.278 1.00 95.12 135 ALA A N 1
ATOM 1101 C CA . ALA A 1 135 ? 5.535 -11.106 -10.130 1.00 95.12 135 ALA A CA 1
ATOM 1102 C C . ALA A 1 135 ? 5.879 -11.867 -8.833 1.00 95.12 135 ALA A C 1
ATOM 1104 O O . ALA A 1 135 ? 6.891 -12.571 -8.782 1.00 95.12 135 ALA A O 1
ATOM 1105 N N . LEU A 1 136 ? 5.047 -11.740 -7.795 1.00 94.25 136 LEU A N 1
ATOM 1106 C CA . LEU A 1 136 ? 5.114 -12.543 -6.570 1.00 94.25 136 LEU A CA 1
ATOM 1107 C C . LEU A 1 136 ? 4.453 -13.924 -6.718 1.00 94.25 136 LEU A C 1
ATOM 1109 O O . LEU A 1 136 ? 4.701 -14.794 -5.887 1.00 94.25 136 LEU A O 1
ATOM 1113 N N . GLY A 1 137 ? 3.654 -14.141 -7.766 1.00 96.44 137 GLY A N 1
ATOM 1114 C CA . GLY A 1 137 ? 2.926 -15.386 -8.001 1.00 96.44 137 GLY A CA 1
ATOM 1115 C C . GLY A 1 137 ? 1.688 -15.564 -7.121 1.00 96.44 137 GLY A C 1
ATOM 1116 O O . GLY A 1 137 ? 1.306 -16.702 -6.868 1.00 96.44 137 GLY A O 1
ATOM 1117 N N . LEU A 1 138 ? 1.078 -14.470 -6.650 1.00 97.56 138 LEU A N 1
ATOM 1118 C CA . LEU A 1 138 ? -0.115 -14.536 -5.802 1.00 97.56 138 LEU A CA 1
ATOM 1119 C C . LEU A 1 138 ? -1.357 -14.921 -6.610 1.00 97.56 138 LEU A C 1
ATOM 1121 O O . LEU A 1 138 ? -1.650 -14.323 -7.655 1.00 97.56 138 LEU A O 1
ATOM 1125 N N . THR A 1 139 ? -2.116 -15.868 -6.070 1.00 98.31 139 THR A N 1
ATOM 1126 C CA . THR A 1 139 ? -3.469 -16.232 -6.516 1.00 98.31 139 THR A CA 1
ATOM 1127 C C . THR A 1 139 ? -4.466 -15.105 -6.248 1.00 98.31 139 THR A C 1
ATOM 1129 O O . THR A 1 139 ? -4.202 -14.213 -5.444 1.00 98.31 139 THR A O 1
ATOM 1132 N N . GLU A 1 140 ? -5.628 -15.123 -6.904 1.00 97.38 140 GLU A N 1
ATOM 1133 C CA . GLU A 1 140 ? -6.666 -14.105 -6.680 1.00 97.38 140 GLU A CA 1
ATOM 1134 C C . GLU A 1 140 ? -7.134 -14.077 -5.219 1.00 97.38 140 GLU A C 1
ATOM 1136 O O . GLU A 1 140 ? -7.330 -13.005 -4.647 1.00 97.38 140 GLU A O 1
ATOM 1141 N N . GLU A 1 141 ? -7.248 -15.242 -4.584 1.00 97.88 141 GLU A N 1
ATOM 1142 C CA . GLU A 1 141 ? -7.584 -15.379 -3.171 1.00 97.88 141 GLU A CA 1
ATOM 1143 C C . GLU A 1 141 ? -6.524 -14.719 -2.278 1.00 97.88 141 GLU A C 1
ATOM 1145 O O . GLU A 1 141 ? -6.863 -13.896 -1.431 1.00 97.88 141 GLU A O 1
ATOM 1150 N N . GLU A 1 142 ? -5.235 -14.982 -2.510 1.00 98.12 142 GLU A N 1
ATOM 1151 C CA . GLU A 1 142 ? -4.148 -14.357 -1.740 1.00 98.12 142 GLU A CA 1
ATOM 1152 C C . GLU A 1 142 ? -4.093 -12.834 -1.929 1.00 98.12 142 GLU A C 1
ATOM 1154 O O . GLU A 1 142 ? -3.773 -12.105 -0.989 1.00 98.12 142 GLU A O 1
ATOM 1159 N N . ARG A 1 143 ? -4.444 -12.317 -3.114 1.00 97.81 143 ARG A N 1
ATOM 1160 C CA . ARG A 1 143 ? -4.546 -10.862 -3.342 1.00 97.81 143 ARG A CA 1
ATOM 1161 C C . ARG A 1 143 ? -5.641 -10.242 -2.486 1.00 97.81 143 ARG A C 1
ATOM 1163 O O . ARG A 1 143 ? -5.429 -9.175 -1.907 1.00 97.81 143 ARG A O 1
ATOM 1170 N N . LYS A 1 144 ? -6.798 -10.903 -2.385 1.00 98.00 144 LYS A N 1
ATOM 1171 C CA . LYS A 1 144 ? -7.889 -10.446 -1.516 1.00 98.00 144 LYS A CA 1
ATOM 1172 C C . LYS A 1 144 ? -7.470 -10.458 -0.051 1.00 98.00 144 LYS A C 1
ATOM 1174 O O . LYS A 1 144 ? -7.700 -9.464 0.633 1.00 98.00 144 LYS A O 1
ATOM 1179 N N . GLU A 1 145 ? -6.769 -11.501 0.389 1.00 97.81 145 GLU A N 1
ATOM 1180 C CA . GLU A 1 145 ? -6.207 -11.584 1.743 1.00 97.81 145 GLU A CA 1
ATOM 1181 C C . GLU A 1 145 ? -5.254 -10.425 2.050 1.00 97.81 145 GLU A C 1
ATOM 1183 O O . GLU A 1 145 ? -5.327 -9.842 3.131 1.00 97.81 145 GLU A O 1
ATOM 1188 N N . VAL A 1 146 ? -4.415 -10.005 1.095 1.00 97.31 146 VAL A N 1
ATOM 1189 C CA . VAL A 1 146 ? -3.570 -8.809 1.266 1.00 97.31 146 VAL A CA 1
ATOM 1190 C C . VAL A 1 146 ? -4.425 -7.564 1.519 1.00 97.31 146 VAL A C 1
ATOM 1192 O O . VAL A 1 146 ? -4.130 -6.790 2.433 1.00 97.31 146 VAL A O 1
ATOM 1195 N N . TYR A 1 147 ? -5.492 -7.357 0.746 1.00 98.12 147 TYR A N 1
ATOM 1196 C CA . TYR A 1 147 ? -6.367 -6.195 0.915 1.00 98.12 147 TYR A CA 1
ATOM 1197 C C . TYR A 1 147 ? -7.147 -6.217 2.227 1.00 98.12 147 TYR A C 1
ATOM 1199 O O . TYR A 1 147 ? -7.182 -5.195 2.920 1.00 98.12 147 TYR A O 1
ATOM 1207 N N . TRP A 1 148 ? -7.724 -7.362 2.593 1.00 98.12 148 TRP A N 1
ATOM 1208 C CA . TRP A 1 148 ? -8.406 -7.536 3.872 1.00 98.12 148 TRP A CA 1
ATOM 1209 C C . TRP A 1 148 ? -7.457 -7.307 5.040 1.00 98.12 148 TRP A C 1
ATOM 1211 O O . TRP A 1 148 ? -7.773 -6.508 5.918 1.00 98.12 148 TRP A O 1
ATOM 1221 N N . ALA A 1 149 ? -6.270 -7.919 5.023 1.00 97.44 149 ALA A N 1
ATOM 1222 C CA . ALA A 1 149 ? -5.288 -7.773 6.090 1.00 97.44 149 ALA A CA 1
ATOM 1223 C C . ALA A 1 149 ? -4.884 -6.309 6.299 1.00 97.44 149 ALA A C 1
ATOM 1225 O O . ALA A 1 149 ? -4.867 -5.831 7.432 1.00 97.44 149 ALA A O 1
ATOM 1226 N N . VAL A 1 150 ? -4.603 -5.565 5.222 1.00 96.56 150 VAL A N 1
ATOM 1227 C CA . VAL A 1 150 ? -4.256 -4.138 5.323 1.00 96.56 150 VAL A CA 1
ATOM 1228 C C . VAL A 1 150 ? -5.407 -3.331 5.922 1.00 96.56 150 VAL A C 1
ATOM 1230 O O . VAL A 1 150 ? -5.192 -2.556 6.855 1.00 96.56 150 VAL A O 1
ATOM 1233 N N . ALA A 1 151 ? -6.625 -3.497 5.405 1.00 96.94 151 ALA A N 1
ATOM 1234 C CA . ALA A 1 151 ? -7.780 -2.743 5.878 1.00 96.94 151 ALA A CA 1
ATOM 1235 C C . ALA A 1 151 ? -8.133 -3.079 7.338 1.00 96.94 151 ALA A C 1
ATOM 1237 O O . ALA A 1 151 ? -8.395 -2.168 8.127 1.00 96.94 151 ALA A O 1
ATOM 1238 N N . GLU A 1 152 ? -8.074 -4.354 7.720 1.00 97.25 152 GLU A N 1
ATOM 1239 C CA . GLU A 1 152 ? -8.372 -4.821 9.076 1.00 97.25 152 GLU A CA 1
ATOM 1240 C C . GLU A 1 152 ? -7.329 -4.338 10.091 1.00 97.25 152 GLU A C 1
ATOM 1242 O O . GLU A 1 152 ? -7.693 -3.883 11.178 1.00 97.25 152 GLU A O 1
ATOM 1247 N N . LEU A 1 153 ? -6.038 -4.345 9.731 1.00 95.75 153 LEU A N 1
ATOM 1248 C CA . LEU A 1 153 ? -4.968 -3.799 10.573 1.00 95.75 153 LEU A CA 1
ATOM 1249 C C . LEU A 1 153 ? -5.185 -2.307 10.851 1.00 95.75 153 LEU A C 1
ATOM 1251 O O . LEU A 1 153 ? -5.143 -1.876 12.008 1.00 95.75 153 LEU A O 1
ATOM 1255 N N . VAL A 1 154 ? -5.485 -1.524 9.810 1.00 95.00 154 VAL A N 1
ATOM 1256 C CA . VAL A 1 154 ? -5.732 -0.084 9.964 1.00 95.00 154 VAL A CA 1
ATOM 1257 C C . VAL A 1 154 ? -6.995 0.170 10.783 1.00 95.00 154 VAL A C 1
ATOM 1259 O O . VAL A 1 154 ? -6.982 1.012 11.685 1.00 95.00 154 VAL A O 1
ATOM 1262 N N . LYS A 1 155 ? -8.080 -0.569 10.523 1.00 95.00 155 LYS A N 1
ATOM 1263 C CA . LYS A 1 155 ? -9.329 -0.450 11.285 1.00 95.00 155 LYS A CA 1
ATOM 1264 C C . LYS A 1 155 ? -9.109 -0.762 12.762 1.00 95.00 155 LYS A C 1
ATOM 1266 O O . LYS A 1 155 ? -9.449 0.063 13.607 1.00 95.00 155 LYS A O 1
ATOM 1271 N N . THR A 1 156 ? -8.448 -1.878 13.060 1.00 94.19 156 THR A N 1
ATOM 1272 C CA . THR A 1 156 ? -8.122 -2.301 14.428 1.00 94.19 156 THR A CA 1
ATOM 1273 C C . THR A 1 156 ? -7.320 -1.228 15.163 1.00 94.19 156 THR A C 1
ATOM 1275 O O . THR A 1 156 ? -7.627 -0.890 16.309 1.00 94.19 156 THR A O 1
ATOM 1278 N N . ARG A 1 157 ? -6.308 -0.639 14.510 1.00 93.44 157 ARG A N 1
ATOM 1279 C CA . ARG A 1 157 ? -5.509 0.453 15.088 1.00 93.44 157 ARG A CA 1
ATOM 1280 C C . ARG A 1 157 ? -6.370 1.668 15.433 1.00 93.44 157 ARG A C 1
ATOM 1282 O O . ARG A 1 157 ? -6.235 2.225 16.523 1.00 93.44 157 ARG A O 1
ATOM 1289 N N . LEU A 1 158 ? -7.232 2.083 14.508 1.00 92.88 158 LEU A N 1
ATOM 1290 C CA . LEU A 1 158 ? -8.086 3.260 14.662 1.00 92.88 158 LEU A CA 1
ATOM 1291 C C . LEU A 1 158 ? -9.157 3.066 15.738 1.00 92.88 158 LEU A C 1
ATOM 1293 O O . LEU A 1 158 ? -9.391 3.971 16.534 1.00 92.88 158 LEU A O 1
ATOM 1297 N N . GLU A 1 159 ? -9.792 1.898 15.791 1.00 92.94 159 GLU A N 1
ATOM 1298 C CA . GLU A 1 159 ? -10.789 1.570 16.813 1.00 92.94 159 GLU A CA 1
ATOM 1299 C C . GLU A 1 159 ? -10.159 1.505 18.201 1.00 92.94 159 GLU A C 1
ATOM 1301 O O . GLU A 1 159 ? -10.670 2.127 19.133 1.00 92.94 159 GLU A O 1
ATOM 1306 N N . LYS A 1 160 ? -8.993 0.861 18.322 1.00 91.25 160 LYS A N 1
ATOM 1307 C CA . LYS A 1 160 ? -8.234 0.822 19.575 1.00 91.25 160 LYS A CA 1
ATOM 1308 C C . LYS A 1 160 ? -7.889 2.219 20.083 1.00 91.25 160 LYS A C 1
ATOM 1310 O O . LYS A 1 160 ? -7.929 2.457 21.284 1.00 91.25 160 LYS A O 1
ATOM 1315 N N . ALA A 1 161 ? -7.555 3.146 19.188 1.00 90.56 161 ALA A N 1
ATOM 1316 C CA . ALA A 1 161 ? -7.258 4.519 19.574 1.00 90.56 161 ALA A CA 1
ATOM 1317 C C . ALA A 1 161 ? -8.487 5.321 20.032 1.00 90.56 161 ALA A C 1
ATOM 1319 O O . ALA A 1 161 ? -8.319 6.319 20.723 1.00 90.56 161 ALA A O 1
ATOM 1320 N N . ARG A 1 162 ? -9.703 4.905 19.655 1.00 89.00 162 ARG A N 1
ATOM 1321 C CA . ARG A 1 162 ? -10.966 5.517 20.106 1.00 89.00 162 ARG A CA 1
ATOM 1322 C C . ARG A 1 162 ? -11.483 4.921 21.413 1.00 89.00 162 ARG A C 1
ATOM 1324 O O . ARG A 1 162 ? -12.302 5.548 22.073 1.00 89.00 162 ARG A O 1
ATOM 1331 N N . SER A 1 163 ? -11.066 3.700 21.747 1.00 86.69 163 SER A N 1
ATOM 1332 C CA . SER A 1 163 ? -11.526 2.978 22.937 1.00 86.69 163 SER A CA 1
ATOM 1333 C C . SER A 1 163 ? -10.711 3.269 24.203 1.00 86.69 163 SER A C 1
ATOM 1335 O O . SER A 1 163 ? -10.949 2.618 25.220 1.00 86.69 163 SER A O 1
ATOM 1337 N N . VAL A 1 164 ? -9.720 4.162 24.130 1.00 70.06 164 VAL A N 1
ATOM 1338 C CA . VAL A 1 164 ? -8.796 4.506 25.226 1.00 70.06 164 VAL A CA 1
ATOM 1339 C C . VAL A 1 164 ? -8.951 5.947 25.678 1.00 70.06 164 VAL A C 1
ATOM 1341 O O . VAL A 1 164 ? -9.343 6.790 24.843 1.00 70.06 164 VAL A O 1
#